Protein AF-A0A8H7Y924-F1 (afdb_monomer)

Mean predicted aligned error: 19.92 Å

Radius of gyration: 40.54 Å; Cα contacts (8 Å, |Δi|>4): 72; chains: 1; bounding box: 50×39×111 Å

Sequence (96 aa):
MSSRPVSRPWTAQSRSYSTTEQSRPWTGVTGQSRPTTARPQTSASVRYDGSYVLAVLEGRGVSREVGIAALDKDTGKVMLVQVRYPPHVEYMRLLQ

Structure (mmCIF, N/CA/C/O backbone):
data_AF-A0A8H7Y924-F1
#
_entry.id   AF-A0A8H7Y924-F1
#
loop_
_atom_site.group_PDB
_atom_site.id
_atom_site.type_symbol
_atom_site.label_atom_id
_atom_site.label_alt_id
_atom_site.label_comp_id
_atom_site.label_asym_id
_atom_site.label_entity_id
_atom_site.label_seq_id
_atom_site.pdbx_PDB_ins_code
_atom_site.Cartn_x
_atom_site.Cartn_y
_atom_site.Cartn_z
_atom_site.occupancy
_atom_site.B_iso_or_equiv
_atom_site.auth_seq_id
_atom_site.auth_comp_id
_atom_site.auth_asym_id
_atom_site.auth_atom_id
_atom_site.pdbx_PDB_model_num
ATOM 1 N N . MET A 1 1 ? -15.820 14.139 93.914 1.00 38.72 1 MET A N 1
ATOM 2 C CA . MET A 1 1 ? -15.832 15.518 94.453 1.00 38.72 1 MET A CA 1
ATOM 3 C C . MET A 1 1 ? -14.414 16.075 94.369 1.00 38.72 1 MET A C 1
ATOM 5 O O . MET A 1 1 ? -13.501 15.290 94.557 1.00 38.72 1 MET A O 1
ATOM 9 N N . SER A 1 2 ? -14.293 17.359 93.993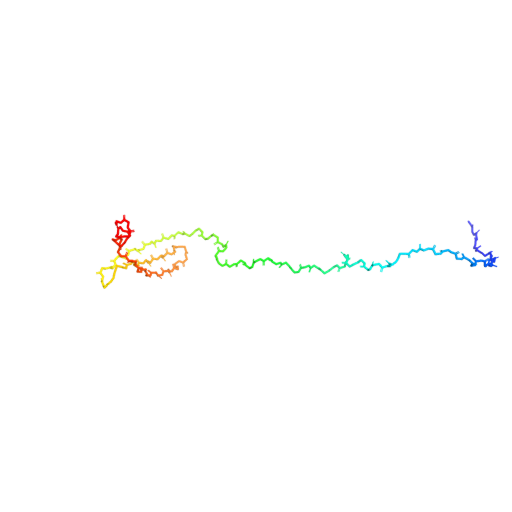 1.00 57.34 2 SER A N 1
ATOM 10 C CA . SER A 1 2 ? -13.157 18.316 94.075 1.00 57.34 2 SER A CA 1
ATOM 11 C C . SER A 1 2 ? -11.849 17.822 94.738 1.00 57.34 2 SER A C 1
ATOM 13 O O . SER A 1 2 ? -11.915 17.178 95.771 1.00 57.34 2 SER A O 1
ATOM 15 N N . SER A 1 3 ? -10.637 18.157 94.279 1.00 36.41 3 SER A N 1
ATOM 16 C CA . SER A 1 3 ? -10.176 19.546 94.154 1.00 36.41 3 SER A CA 1
ATOM 17 C C . SER A 1 3 ? -8.836 19.728 93.417 1.00 36.41 3 SER A C 1
ATOM 19 O O . SER A 1 3 ? -8.034 18.817 93.249 1.00 36.41 3 SER A O 1
ATOM 21 N N . ARG A 1 4 ? -8.676 20.984 92.995 1.00 46.44 4 ARG A N 1
ATOM 22 C CA . ARG A 1 4 ? -7.660 21.692 92.200 1.00 46.44 4 ARG A CA 1
ATOM 23 C C . ARG A 1 4 ? -6.264 21.866 92.876 1.00 46.44 4 ARG A C 1
ATOM 25 O O . ARG A 1 4 ? -6.108 21.453 94.018 1.00 46.44 4 ARG A O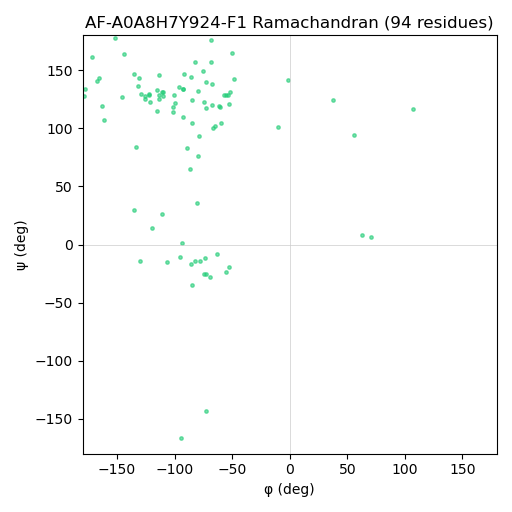 1
ATOM 32 N N . PRO A 1 5 ? -5.264 22.443 92.160 1.00 59.47 5 PRO A N 1
ATOM 33 C CA . PRO A 1 5 ? -3.818 22.210 92.319 1.00 59.47 5 PRO A CA 1
ATOM 34 C C . PRO A 1 5 ? -3.089 23.227 93.234 1.00 59.47 5 PRO A C 1
ATOM 36 O O . PRO A 1 5 ? -3.741 24.049 93.869 1.00 59.47 5 PRO A O 1
ATOM 39 N N . VAL A 1 6 ? -1.738 23.210 93.167 1.00 56.50 6 VAL A N 1
ATOM 40 C CA . VAL A 1 6 ? -0.702 24.176 93.647 1.00 56.50 6 VAL A CA 1
ATOM 41 C C . VAL A 1 6 ? 0.066 23.664 94.888 1.00 56.50 6 VAL A C 1
ATOM 43 O O . VAL A 1 6 ? -0.521 23.417 95.931 1.00 56.50 6 VAL A O 1
ATOM 46 N N . SER A 1 7 ? 1.389 23.419 94.833 1.00 40.81 7 SER A N 1
ATOM 47 C CA . SER A 1 7 ? 2.431 24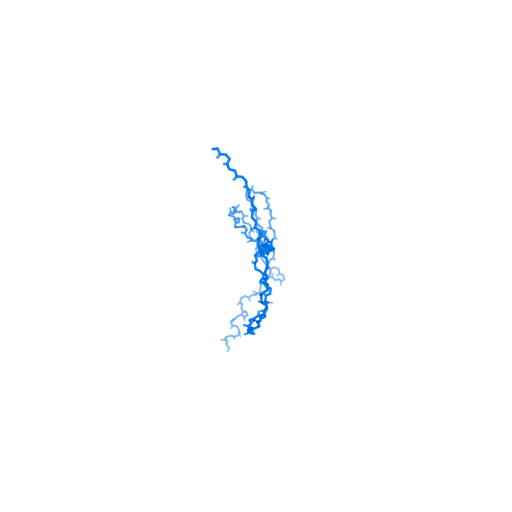.448 95.055 1.00 40.81 7 SER A CA 1
ATOM 48 C C . SER A 1 7 ? 3.852 24.032 94.607 1.00 40.81 7 SER A C 1
ATOM 50 O O . SER A 1 7 ? 4.269 22.893 94.771 1.00 40.81 7 SER A O 1
ATOM 52 N N . ARG A 1 8 ? 4.565 25.033 94.069 1.00 47.97 8 ARG A N 1
ATOM 53 C CA . ARG A 1 8 ? 6.007 25.214 93.739 1.00 47.97 8 ARG A CA 1
ATOM 54 C C . ARG A 1 8 ? 6.953 24.851 94.925 1.00 47.97 8 ARG A C 1
ATOM 56 O O . ARG A 1 8 ? 6.431 24.862 96.035 1.00 47.97 8 ARG A O 1
ATOM 63 N N . PRO A 1 9 ? 8.297 24.648 94.792 1.00 49.09 9 PRO A N 1
ATOM 64 C CA . PRO A 1 9 ? 9.213 25.567 94.101 1.00 49.09 9 PRO A CA 1
ATOM 65 C C . PRO A 1 9 ? 10.489 24.996 93.439 1.00 49.09 9 PRO A C 1
ATOM 67 O O . PRO A 1 9 ? 10.790 23.812 93.417 1.00 49.09 9 PRO A O 1
ATOM 70 N N . TRP A 1 10 ? 11.170 25.957 92.828 1.00 49.59 10 TRP A N 1
ATOM 71 C CA . TRP A 1 10 ? 12.298 25.979 91.908 1.00 49.59 10 TRP A CA 1
ATOM 72 C C . TRP A 1 10 ? 13.641 25.941 92.654 1.00 49.59 10 TRP A C 1
ATOM 74 O O . TRP A 1 10 ? 13.733 26.610 93.677 1.00 49.59 10 TRP A O 1
ATOM 84 N N . THR A 1 11 ? 14.664 25.266 92.110 1.00 46.19 11 THR A N 1
ATOM 85 C CA . THR A 1 11 ? 15.984 25.860 91.784 1.00 46.19 11 THR A CA 1
ATOM 86 C C . THR A 1 11 ? 16.937 24.855 91.119 1.00 46.19 11 THR A C 1
ATOM 88 O O . THR A 1 11 ? 17.089 23.721 91.549 1.00 46.19 11 THR A O 1
ATOM 91 N N . ALA A 1 12 ? 17.559 25.342 90.041 1.00 42.03 12 ALA A N 1
ATOM 92 C CA . ALA A 1 12 ? 18.937 25.139 89.585 1.00 42.03 12 ALA A CA 1
ATOM 93 C C . ALA A 1 12 ? 19.631 23.770 89.750 1.00 42.03 12 ALA A C 1
ATOM 95 O O . ALA A 1 12 ? 19.966 23.368 90.853 1.00 42.03 12 ALA A O 1
ATOM 96 N N . GLN A 1 13 ? 20.122 23.220 88.633 1.00 40.94 13 GLN A N 1
ATOM 97 C CA . GLN A 1 13 ? 21.577 23.158 88.435 1.00 40.94 13 GLN A CA 1
ATOM 98 C C . GLN A 1 13 ? 21.931 22.888 86.970 1.00 40.94 13 GLN A C 1
ATOM 100 O O . GLN A 1 13 ? 21.586 21.861 86.395 1.00 40.94 13 GLN A O 1
ATOM 105 N N . SER A 1 14 ? 22.651 23.825 86.370 1.00 53.25 14 SER A N 1
ATOM 106 C CA . SER A 1 14 ? 23.407 23.636 85.138 1.00 53.25 14 SER A CA 1
ATOM 107 C C . SER A 1 14 ? 24.728 22.932 85.463 1.00 53.25 14 SER A C 1
ATOM 109 O O . SER A 1 14 ? 25.436 23.374 86.367 1.00 53.25 14 SER A O 1
ATOM 111 N N . ARG A 1 15 ? 25.090 21.878 84.716 1.00 39.34 15 ARG A N 1
ATOM 112 C CA . ARG A 1 15 ? 26.487 21.568 84.353 1.00 39.34 15 ARG A CA 1
ATOM 113 C C . ARG A 1 15 ? 26.586 20.507 83.254 1.00 39.34 15 ARG A C 1
ATOM 115 O O . ARG A 1 15 ? 25.818 19.558 83.187 1.00 39.34 15 ARG A O 1
ATOM 122 N N . SER A 1 16 ? 27.545 20.785 82.388 1.0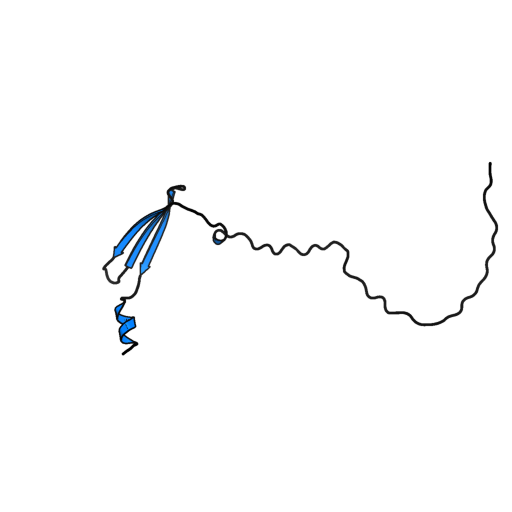0 45.91 16 SER A N 1
ATOM 123 C CA . SER A 1 16 ? 27.803 20.296 81.041 1.00 45.91 16 SER A CA 1
ATOM 124 C C . SER A 1 16 ? 28.381 18.885 80.974 1.00 45.91 16 SER A C 1
ATOM 126 O O . SER A 1 16 ? 29.219 18.564 81.804 1.00 45.91 16 SER A O 1
ATOM 128 N N . TYR A 1 17 ? 28.076 18.149 79.899 1.00 36.94 17 TYR A N 1
ATOM 129 C CA . TYR A 1 17 ? 29.050 17.338 79.154 1.00 36.94 17 TYR A CA 1
ATOM 130 C C . TYR A 1 17 ? 28.678 17.349 77.660 1.00 36.94 17 TYR A C 1
ATOM 132 O O . TYR A 1 17 ? 27.539 17.083 77.287 1.00 36.94 17 TYR A O 1
ATOM 140 N N . SER A 1 18 ? 29.653 17.713 76.821 1.00 47.16 18 SER A N 1
ATOM 141 C CA . SER A 1 18 ? 29.706 17.471 75.371 1.00 47.16 18 SER A CA 1
ATOM 142 C C . SER A 1 18 ? 29.387 15.998 75.087 1.00 47.16 18 SER A C 1
ATOM 144 O O . SER A 1 18 ? 29.807 15.130 75.844 1.00 47.16 18 SER A O 1
ATOM 146 N N . TH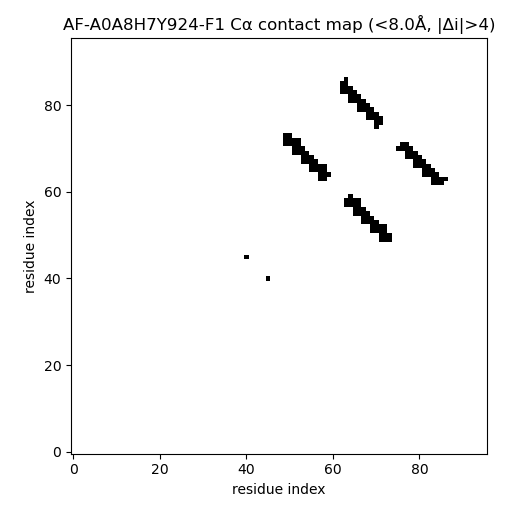R A 1 19 ? 28.673 15.593 74.041 1.00 49.25 19 THR A N 1
ATOM 147 C CA . THR A 1 19 ? 28.990 15.735 72.612 1.00 49.25 19 THR A CA 1
ATOM 148 C C . THR A 1 19 ? 27.797 15.108 71.883 1.00 49.25 19 THR A C 1
ATOM 150 O O . THR A 1 19 ? 27.447 13.981 72.224 1.00 49.25 19 THR A O 1
ATOM 153 N N . THR A 1 20 ? 27.144 15.767 70.924 1.00 41.81 20 THR A N 1
ATOM 154 C CA . THR A 1 20 ? 26.268 15.056 69.971 1.00 41.81 20 THR A CA 1
ATOM 155 C C . THR A 1 20 ? 26.011 15.905 68.730 1.00 41.81 20 THR A C 1
ATOM 157 O O . THR A 1 20 ? 25.334 16.925 68.766 1.00 41.81 20 THR A O 1
ATOM 160 N N . GLU A 1 21 ? 26.661 15.474 67.652 1.00 49.06 21 GLU A N 1
ATOM 161 C CA . GLU A 1 21 ? 26.045 15.214 66.351 1.00 49.06 21 GLU A CA 1
ATOM 162 C C . GLU A 1 21 ? 25.263 16.356 65.687 1.00 49.06 21 GLU A C 1
ATOM 164 O O . GLU A 1 21 ? 24.065 16.552 65.848 1.00 49.06 21 GLU A O 1
ATOM 169 N N . GLN A 1 22 ? 26.011 17.056 64.836 1.00 51.16 22 GLN A N 1
ATOM 170 C CA . GLN A 1 22 ? 25.608 17.647 63.563 1.00 51.16 22 GLN A CA 1
ATOM 171 C C . GLN A 1 22 ? 24.217 17.214 63.053 1.00 51.16 22 GLN A C 1
ATOM 173 O O . GLN A 1 22 ? 24.062 16.172 62.414 1.00 51.16 22 GLN A O 1
ATOM 178 N N . SER A 1 23 ? 23.219 18.077 63.249 1.00 55.28 23 SER A N 1
ATOM 179 C CA . SER A 1 23 ? 21.889 17.946 62.654 1.00 55.28 23 SER A CA 1
ATOM 180 C C . SER A 1 23 ? 21.984 17.952 61.124 1.00 55.28 23 SER A C 1
ATOM 182 O O . SER A 1 23 ? 22.177 19.002 60.509 1.00 55.28 23 SER A O 1
ATOM 184 N N . ARG A 1 24 ? 21.847 16.787 60.482 1.00 57.69 24 ARG A N 1
ATOM 185 C CA . ARG A 1 24 ? 21.639 16.703 59.029 1.00 57.69 24 ARG A CA 1
ATOM 186 C C . ARG A 1 24 ? 20.144 16.854 58.722 1.00 57.69 24 ARG A C 1
ATOM 188 O O . ARG A 1 24 ? 19.354 16.074 59.252 1.00 57.69 24 ARG A O 1
ATOM 195 N N . PRO A 1 25 ? 19.730 17.807 57.867 1.00 51.62 25 PRO A N 1
ATOM 196 C CA . PRO A 1 25 ? 18.335 17.938 57.467 1.00 51.62 25 PRO A CA 1
ATOM 197 C C . PRO A 1 25 ? 17.912 16.730 56.623 1.00 51.62 25 PRO A C 1
ATOM 199 O O . PRO A 1 25 ? 18.476 16.472 55.560 1.00 51.62 25 PRO A O 1
ATOM 202 N N . TRP A 1 26 ? 16.914 15.989 57.099 1.00 55.19 26 TRP A N 1
ATOM 203 C CA . TRP A 1 26 ? 16.294 14.873 56.388 1.00 55.19 26 TRP A CA 1
ATOM 204 C C . TRP A 1 26 ? 15.307 15.403 55.336 1.00 55.19 26 TRP A C 1
ATOM 206 O O . TRP A 1 26 ? 14.141 15.668 55.625 1.00 55.19 26 TRP A O 1
ATOM 216 N N . THR A 1 27 ? 15.762 15.574 54.095 1.00 57.59 27 THR A N 1
ATOM 217 C CA . THR A 1 27 ? 14.930 15.962 52.942 1.00 57.59 27 THR A CA 1
ATOM 218 C C . THR A 1 27 ? 14.309 14.731 52.274 1.00 57.59 27 THR A C 1
ATOM 220 O O . THR A 1 27 ? 14.638 14.387 51.144 1.00 57.59 27 THR A O 1
ATOM 223 N N . GLY A 1 28 ? 13.431 14.016 52.986 1.00 55.72 28 GLY A N 1
ATOM 224 C CA . GLY A 1 28 ? 12.858 12.760 52.476 1.00 55.72 28 GLY A CA 1
ATOM 225 C C . GLY A 1 28 ? 11.337 12.608 52.532 1.00 55.72 28 GLY A C 1
ATOM 226 O O . GLY A 1 28 ? 10.823 11.686 51.912 1.00 55.72 28 GLY A O 1
ATOM 227 N N . VAL A 1 29 ? 10.598 13.446 53.274 1.00 57.88 29 VAL A N 1
ATOM 228 C CA . VAL A 1 29 ? 9.210 13.100 53.684 1.00 57.88 29 VAL A CA 1
ATOM 229 C C . VAL A 1 29 ? 8.211 14.253 53.506 1.00 57.88 29 VAL A C 1
ATOM 231 O O . VAL A 1 29 ? 7.211 14.337 54.207 1.00 57.88 29 VAL A O 1
ATOM 234 N N . THR A 1 30 ? 8.426 15.150 52.542 1.00 55.09 30 THR A N 1
ATOM 235 C CA . THR A 1 30 ? 7.416 16.158 52.165 1.00 55.09 30 THR A CA 1
ATOM 236 C C . THR A 1 30 ? 7.242 16.239 50.647 1.00 55.09 30 THR A C 1
ATOM 238 O O . THR A 1 30 ? 7.840 17.058 49.963 1.00 55.09 30 THR A O 1
ATOM 241 N N . GLY A 1 31 ? 6.404 15.345 50.115 1.00 61.09 31 GLY A N 1
ATOM 242 C CA . GLY A 1 31 ? 5.387 15.674 49.106 1.00 61.09 31 GLY A CA 1
ATOM 243 C C . GLY A 1 31 ? 5.783 16.216 47.729 1.00 61.09 31 GLY A C 1
ATOM 244 O O . GLY A 1 31 ? 4.878 16.578 46.987 1.00 61.09 31 GLY A O 1
ATOM 245 N N . GLN A 1 32 ? 7.057 16.263 47.338 1.00 57.47 32 GLN A N 1
ATOM 246 C CA . GLN A 1 32 ? 7.419 16.580 45.954 1.00 57.47 32 GLN A CA 1
ATOM 247 C C . GLN A 1 32 ? 7.478 15.286 45.137 1.00 57.47 32 GLN A C 1
ATOM 249 O O . GLN A 1 32 ? 8.538 14.685 44.945 1.00 57.47 32 GLN A O 1
ATOM 254 N N . SER A 1 33 ? 6.312 14.832 44.677 1.00 64.88 33 SER A N 1
ATOM 255 C CA . SER A 1 33 ? 6.206 13.756 43.693 1.00 64.88 33 SER A CA 1
ATOM 256 C C . SER A 1 33 ? 7.072 14.113 42.488 1.00 64.88 33 SER A C 1
ATOM 258 O O . SER A 1 33 ? 6.867 15.148 41.853 1.00 64.88 33 SER A O 1
ATOM 260 N N . ARG A 1 34 ? 8.058 13.269 42.165 1.00 66.31 34 ARG A N 1
ATOM 261 C CA . ARG A 1 34 ? 8.760 13.387 40.883 1.00 66.31 34 ARG A CA 1
ATOM 262 C C . ARG A 1 34 ? 7.702 13.333 39.773 1.00 66.31 34 ARG A C 1
ATOM 264 O O . ARG A 1 34 ? 6.888 12.406 39.798 1.00 66.31 34 ARG A O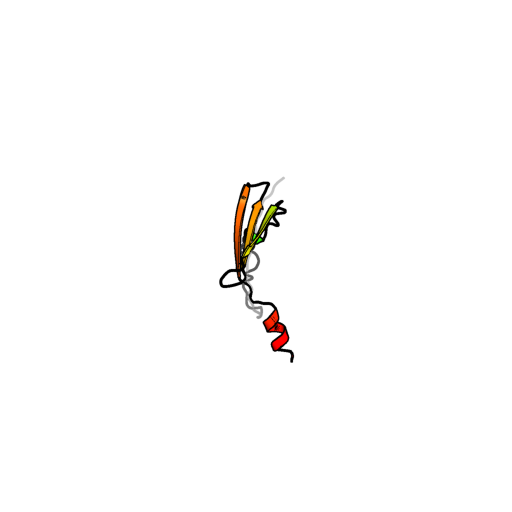 1
ATOM 271 N N . PRO A 1 35 ? 7.688 14.286 38.826 1.00 67.75 35 PRO A N 1
ATOM 272 C CA . PRO A 1 35 ? 6.791 14.223 37.682 1.00 67.75 35 PRO A CA 1
ATOM 273 C C . PRO A 1 35 ? 6.946 12.865 37.000 1.00 67.75 35 PRO A C 1
ATOM 275 O O . PRO A 1 35 ? 8.069 12.411 36.766 1.00 67.75 35 PRO A O 1
ATOM 278 N N . THR A 1 36 ? 5.835 12.188 36.719 1.00 70.25 36 THR A N 1
ATOM 279 C CA . THR A 1 36 ? 5.874 10.886 36.055 1.00 70.25 36 THR A CA 1
ATOM 280 C C . THR A 1 36 ? 6.528 11.068 34.687 1.00 70.25 36 THR A C 1
ATOM 282 O O . THR A 1 36 ? 5.991 11.779 33.841 1.00 70.25 36 THR A O 1
ATOM 285 N N . THR A 1 37 ? 7.664 10.425 34.426 1.00 71.50 37 THR A N 1
ATOM 286 C CA . THR A 1 37 ? 8.317 10.447 33.105 1.00 71.50 37 THR A CA 1
ATOM 287 C C . THR A 1 37 ? 7.657 9.457 32.143 1.00 71.50 37 THR A C 1
ATOM 289 O O . THR A 1 37 ? 8.339 8.791 31.363 1.00 71.50 37 THR A O 1
ATOM 292 N N . ALA A 1 38 ? 6.336 9.283 32.233 1.00 70.12 38 ALA A N 1
ATOM 293 C CA . ALA A 1 38 ? 5.628 8.372 31.354 1.00 70.12 38 ALA A CA 1
ATOM 294 C C . ALA A 1 38 ? 5.817 8.858 29.913 1.00 70.12 38 ALA A C 1
ATOM 296 O O . ALA A 1 38 ? 5.480 9.992 29.570 1.00 70.12 38 ALA A O 1
ATOM 297 N N . ARG A 1 39 ? 6.423 8.004 29.084 1.00 74.00 39 ARG A N 1
ATOM 298 C CA . ARG A 1 39 ? 6.652 8.288 27.669 1.00 74.00 39 ARG A CA 1
ATOM 299 C C . ARG A 1 39 ? 5.297 8.578 27.004 1.00 74.00 39 ARG A C 1
ATOM 301 O O . ARG A 1 39 ? 4.402 7.739 27.134 1.00 74.00 39 ARG A O 1
ATOM 308 N N . PRO A 1 40 ? 5.140 9.696 26.270 1.00 75.38 40 PRO A N 1
ATOM 309 C CA . PRO A 1 40 ? 3.946 9.934 25.472 1.00 75.38 40 PRO A CA 1
ATOM 310 C C . PRO A 1 40 ? 3.705 8.748 24.538 1.00 75.38 40 PRO A C 1
ATOM 312 O O . PRO A 1 40 ? 4.621 8.308 23.838 1.00 75.38 40 PRO A O 1
ATOM 315 N N . GLN A 1 41 ? 2.487 8.214 24.549 1.00 66.62 41 GLN A N 1
ATOM 316 C CA . GLN A 1 41 ? 2.063 7.208 23.582 1.00 66.62 41 GLN A CA 1
ATOM 317 C C . GLN A 1 41 ? 2.016 7.896 22.211 1.00 66.62 41 GLN A C 1
ATOM 319 O O . GLN A 1 41 ? 1.111 8.677 21.931 1.00 66.62 41 GLN A O 1
ATOM 324 N N . THR A 1 42 ? 3.043 7.692 21.388 1.00 65.44 42 THR A N 1
ATOM 325 C CA . THR A 1 42 ? 3.036 8.121 19.986 1.00 65.44 42 THR A CA 1
ATOM 326 C C . THR A 1 42 ? 2.297 7.070 19.164 1.00 65.44 42 THR A C 1
ATOM 328 O O . THR A 1 42 ? 2.227 5.920 19.571 1.00 65.44 42 THR A O 1
ATOM 331 N N . SER A 1 43 ? 1.760 7.405 17.993 1.00 58.34 43 SER A N 1
ATOM 332 C CA . SER A 1 43 ? 0.955 6.482 17.167 1.00 58.34 43 SER A CA 1
ATOM 333 C C . SER A 1 43 ? 1.631 5.129 16.868 1.00 58.34 43 SER A C 1
ATOM 335 O O . SER A 1 43 ? 0.955 4.158 16.558 1.00 58.34 43 SER A O 1
ATOM 337 N N . ALA A 1 44 ? 2.958 5.046 17.012 1.00 59.25 44 ALA A N 1
ATOM 338 C CA . ALA A 1 44 ? 3.744 3.818 16.916 1.00 59.25 44 ALA A CA 1
ATOM 339 C C . ALA A 1 44 ? 3.618 2.860 18.127 1.00 59.25 44 ALA A C 1
ATOM 341 O O . ALA A 1 44 ? 4.105 1.734 18.051 1.00 59.25 44 ALA A O 1
ATOM 342 N N . SER A 1 45 ? 3.026 3.277 19.254 1.00 57.03 45 SER A N 1
ATOM 343 C CA . SER A 1 45 ? 2.842 2.444 20.456 1.00 57.03 45 SER A CA 1
ATOM 344 C C . SER A 1 45 ? 1.479 1.758 20.532 1.00 57.03 45 SER A C 1
ATOM 346 O O . SER A 1 45 ? 1.307 0.852 21.346 1.00 57.03 45 SER A O 1
ATOM 348 N N . VAL A 1 46 ? 0.533 2.129 19.666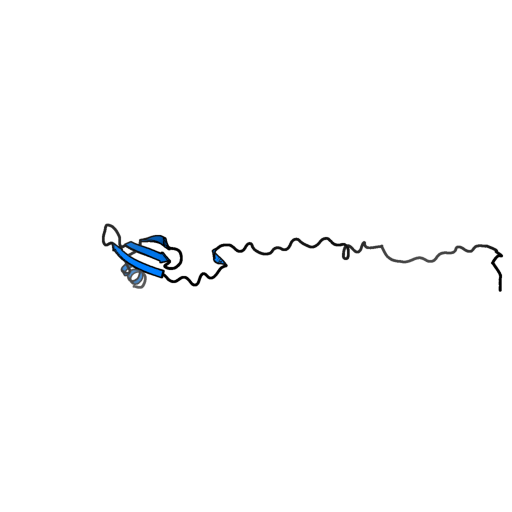 1.00 60.88 46 VAL A N 1
ATOM 349 C CA . VAL A 1 46 ? -0.736 1.416 19.513 1.00 60.88 46 VAL A CA 1
ATOM 350 C C . VAL A 1 46 ? -0.545 0.403 18.394 1.00 60.88 46 VAL A C 1
ATOM 352 O O . VAL A 1 46 ? -0.404 0.774 17.231 1.00 60.88 46 VAL A O 1
ATOM 355 N N . ARG A 1 47 ? -0.502 -0.889 18.738 1.00 66.38 47 ARG A N 1
ATOM 356 C CA . ARG A 1 47 ? -0.586 -1.941 17.721 1.00 66.38 47 ARG A CA 1
ATOM 357 C C . ARG A 1 47 ? -1.965 -1.842 17.085 1.00 66.38 47 ARG A C 1
ATOM 359 O O . ARG A 1 47 ? -2.955 -2.228 17.697 1.00 66.38 47 ARG A O 1
ATOM 366 N N . TYR A 1 48 ? -2.016 -1.263 15.896 1.00 74.31 48 TYR A N 1
ATOM 367 C CA . TYR A 1 48 ? -3.221 -1.244 15.093 1.00 74.31 48 TYR A CA 1
ATOM 368 C C . TYR A 1 48 ? -3.282 -2.551 14.303 1.00 74.31 48 TYR A C 1
ATOM 370 O O . TYR A 1 48 ? -2.513 -2.748 13.362 1.00 74.31 48 TYR A O 1
ATOM 378 N N . ASP A 1 49 ? -4.153 -3.459 14.741 1.00 78.50 49 ASP A N 1
ATOM 379 C CA . ASP A 1 49 ? -4.475 -4.687 14.014 1.00 78.50 49 ASP A CA 1
ATOM 380 C C . ASP A 1 49 ? -5.464 -4.339 12.893 1.00 78.50 49 ASP A C 1
ATOM 382 O O . ASP A 1 49 ? -6.676 -4.462 13.039 1.00 78.50 49 ASP A O 1
ATOM 386 N N . GLY A 1 50 ? -4.936 -3.731 11.829 1.00 82.19 50 GLY A N 1
ATOM 387 C CA . GLY A 1 50 ? -5.724 -3.234 10.702 1.00 82.19 50 GLY A CA 1
ATOM 388 C C . GLY A 1 50 ? -5.859 -4.267 9.589 1.00 82.19 50 GLY A C 1
ATOM 389 O O . GLY A 1 50 ? -4.929 -5.029 9.314 1.00 82.19 50 GLY A O 1
ATOM 390 N N . SER A 1 51 ? -7.000 -4.261 8.899 1.00 93.94 51 SER A N 1
ATOM 391 C CA . SER A 1 51 ? -7.241 -5.137 7.754 1.00 93.94 51 SER A CA 1
ATOM 392 C C . SER A 1 51 ? -7.067 -4.377 6.437 1.00 93.94 51 SER A C 1
ATOM 394 O O . SER A 1 51 ? -7.856 -3.492 6.115 1.00 93.94 51 SER A O 1
ATOM 396 N N . TYR A 1 52 ? -6.057 -4.746 5.644 1.00 95.44 52 TYR A N 1
ATOM 397 C CA . TYR A 1 52 ? -5.655 -3.977 4.462 1.00 95.44 52 TYR A CA 1
ATOM 398 C C . TYR A 1 52 ? -5.902 -4.706 3.140 1.00 95.44 52 TYR A C 1
ATOM 400 O O . TYR A 1 52 ? -5.721 -5.920 3.040 1.00 95.44 52 TYR A O 1
ATOM 408 N N . VAL A 1 53 ? -6.240 -3.939 2.102 1.00 97.44 53 VAL A N 1
ATOM 409 C CA . VAL A 1 53 ? -6.093 -4.347 0.698 1.00 97.44 53 VAL A CA 1
ATOM 410 C C . VAL A 1 53 ? -4.834 -3.692 0.144 1.00 97.44 53 VAL A C 1
ATOM 412 O O . VAL A 1 53 ? -4.656 -2.479 0.269 1.00 97.44 53 VAL A O 1
ATOM 415 N N . LEU A 1 54 ? -3.961 -4.496 -0.464 1.00 96.88 54 LEU A N 1
ATOM 416 C CA . LEU A 1 54 ? -2.703 -4.037 -1.045 1.00 96.88 54 LEU A CA 1
ATOM 417 C C . LEU A 1 54 ? -2.747 -4.140 -2.569 1.00 96.88 54 LEU A C 1
ATOM 419 O O . LEU A 1 54 ? -3.068 -5.196 -3.113 1.00 96.88 54 LEU A O 1
ATOM 423 N N . ALA A 1 55 ? -2.354 -3.065 -3.246 1.00 97.50 55 ALA A N 1
ATOM 424 C CA . ALA A 1 55 ? -1.998 -3.091 -4.658 1.00 97.50 55 ALA A CA 1
ATOM 425 C C . ALA A 1 55 ? -0.490 -2.869 -4.793 1.00 97.50 55 ALA A C 1
ATOM 427 O O . ALA A 1 55 ? 0.047 -1.910 -4.236 1.00 97.50 55 ALA A O 1
ATOM 428 N N . VAL A 1 56 ? 0.184 -3.758 -5.524 1.00 96.12 56 VAL A N 1
ATOM 429 C CA . VAL A 1 56 ? 1.635 -3.719 -5.744 1.00 96.12 56 VAL A CA 1
ATOM 430 C C . VAL A 1 56 ? 1.905 -3.659 -7.240 1.00 96.12 56 VAL A C 1
ATOM 432 O O . VAL A 1 56 ? 1.377 -4.464 -8.005 1.00 96.12 56 VAL A O 1
ATOM 435 N N . LEU A 1 57 ? 2.721 -2.694 -7.652 1.00 93.56 57 LEU A N 1
ATOM 436 C CA . LEU A 1 57 ? 3.049 -2.414 -9.047 1.00 93.56 57 LEU A CA 1
ATOM 437 C C . LEU A 1 57 ? 4.568 -2.343 -9.195 1.00 93.56 57 LEU A C 1
ATOM 439 O O . LEU A 1 57 ? 5.219 -1.611 -8.457 1.00 93.56 57 LEU A O 1
ATOM 443 N N . GLU A 1 58 ? 5.135 -3.067 -10.158 1.00 92.12 58 GLU A N 1
ATOM 444 C CA . GLU A 1 58 ? 6.559 -2.987 -10.500 1.00 92.12 58 GLU A CA 1
ATOM 445 C C . GLU A 1 58 ? 6.752 -2.097 -11.737 1.00 92.12 58 GLU A C 1
ATOM 447 O O . GLU A 1 58 ? 6.214 -2.372 -12.811 1.00 92.12 58 GLU A O 1
ATOM 452 N N . GLY A 1 59 ? 7.540 -1.034 -11.594 1.00 88.56 59 GLY A N 1
ATOM 453 C CA . GLY A 1 59 ? 7.992 -0.175 -12.682 1.00 88.56 59 GLY A CA 1
ATOM 454 C C . GLY A 1 59 ? 9.347 -0.627 -13.229 1.00 88.56 59 GLY A C 1
ATOM 455 O O . GLY A 1 59 ? 10.288 -0.873 -12.474 1.00 88.56 59 GLY A O 1
ATOM 456 N N . ARG A 1 60 ? 9.465 -0.689 -14.562 1.00 83.00 60 ARG A N 1
ATOM 457 C CA . ARG A 1 60 ? 10.688 -1.089 -15.291 1.00 83.00 60 ARG A CA 1
ATOM 458 C C . ARG A 1 60 ? 11.360 0.066 -16.052 1.00 83.00 60 ARG A C 1
ATOM 460 O O . ARG A 1 60 ? 11.986 -0.169 -17.079 1.00 83.00 60 ARG A O 1
ATOM 467 N N . GLY A 1 61 ? 11.168 1.306 -15.595 1.00 78.44 61 GLY A N 1
ATOM 468 C CA . GLY A 1 61 ? 11.702 2.515 -16.236 1.00 78.44 61 GLY A CA 1
ATOM 469 C C . GLY A 1 61 ? 13.219 2.685 -16.062 1.00 78.44 61 GLY A C 1
ATOM 470 O O . GLY A 1 61 ? 13.971 1.717 -16.038 1.00 78.44 61 GLY A O 1
ATOM 471 N N . VAL A 1 62 ? 13.683 3.932 -15.901 1.00 75.31 62 VAL A N 1
ATOM 472 C CA . VAL A 1 62 ? 15.115 4.273 -15.704 1.00 75.31 62 VAL A CA 1
ATOM 473 C C . VAL A 1 62 ? 15.741 3.533 -14.507 1.00 75.31 62 VAL A C 1
ATOM 475 O O . VAL A 1 62 ? 16.949 3.317 -14.463 1.00 75.31 62 VAL A O 1
ATOM 478 N N . SER A 1 63 ? 14.925 3.104 -13.542 1.00 78.19 63 SER A N 1
ATOM 479 C CA . SER A 1 63 ? 15.319 2.197 -12.466 1.00 78.19 63 SER A CA 1
ATOM 480 C C . SER A 1 63 ? 14.175 1.247 -12.119 1.00 78.19 63 SER A C 1
ATOM 482 O O . SER A 1 63 ? 13.024 1.495 -12.486 1.00 78.19 63 SER A O 1
ATOM 484 N N . ARG A 1 64 ? 14.502 0.162 -11.404 1.00 86.62 64 ARG A N 1
ATOM 485 C CA . ARG A 1 64 ? 13.503 -0.745 -10.839 1.00 86.62 64 ARG A CA 1
ATOM 486 C C . ARG A 1 64 ? 12.856 -0.089 -9.633 1.00 86.62 64 ARG A C 1
ATOM 488 O O . ARG A 1 64 ? 13.531 0.295 -8.675 1.00 86.62 64 ARG A O 1
ATOM 495 N N . GLU A 1 65 ? 11.541 0.028 -9.698 1.00 91.06 65 GLU A N 1
ATOM 496 C CA . GLU A 1 65 ? 10.747 0.681 -8.668 1.00 91.06 65 GLU A CA 1
ATOM 497 C C . GLU A 1 65 ? 9.522 -0.170 -8.359 1.00 91.06 65 GLU A C 1
ATOM 499 O O . GLU A 1 65 ? 8.987 -0.853 -9.230 1.00 91.06 65 GLU A O 1
ATOM 504 N N . VAL A 1 66 ? 9.084 -0.148 -7.107 1.00 94.44 66 VAL A N 1
ATOM 505 C CA . VAL A 1 66 ? 7.835 -0.769 -6.677 1.00 94.44 66 VAL A CA 1
ATOM 506 C C . VAL A 1 66 ? 6.955 0.306 -6.056 1.00 94.44 66 VAL A C 1
ATOM 508 O O . VAL A 1 66 ? 7.358 0.988 -5.112 1.00 94.44 66 VAL A O 1
ATOM 511 N N . GLY A 1 67 ? 5.758 0.462 -6.615 1.00 95.69 67 GLY A N 1
ATOM 512 C CA . GLY A 1 67 ? 4.670 1.241 -6.040 1.00 95.69 67 GLY A CA 1
ATOM 513 C C . GLY A 1 67 ? 3.769 0.339 -5.201 1.00 95.69 67 GLY A C 1
ATOM 514 O O . GLY A 1 67 ? 3.399 -0.751 -5.638 1.00 95.69 67 GLY A O 1
ATOM 515 N N . ILE A 1 68 ? 3.413 0.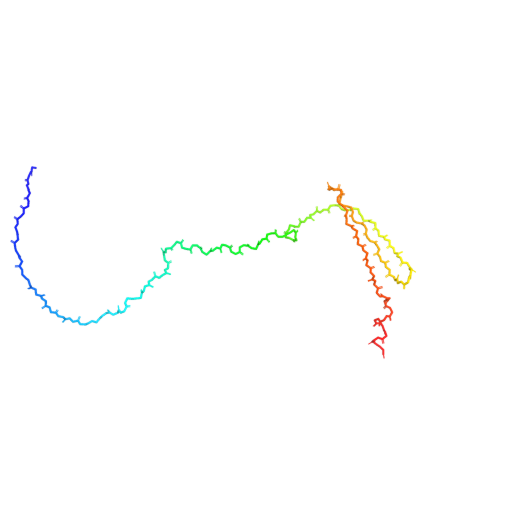793 -4.004 1.00 97.44 68 ILE A N 1
ATOM 516 C CA . ILE A 1 68 ? 2.499 0.116 -3.085 1.00 97.44 68 ILE A CA 1
ATOM 517 C C . ILE A 1 68 ? 1.394 1.099 -2.710 1.00 97.44 68 ILE A C 1
ATOM 519 O O . ILE A 1 68 ? 1.669 2.209 -2.253 1.00 97.44 68 ILE A O 1
ATOM 523 N N . ALA A 1 69 ? 0.145 0.671 -2.863 1.00 97.69 69 ALA A N 1
ATOM 524 C CA . ALA A 1 69 ? -1.006 1.332 -2.267 1.00 97.69 69 ALA A CA 1
ATOM 525 C C . ALA A 1 69 ? -1.621 0.403 -1.220 1.00 97.69 69 ALA A C 1
ATOM 527 O O . ALA A 1 69 ? -1.953 -0.743 -1.527 1.00 97.69 69 ALA A O 1
ATOM 528 N N . ALA A 1 70 ? -1.761 0.896 0.009 1.00 97.25 70 ALA A N 1
ATOM 529 C CA . ALA A 1 70 ? -2.386 0.176 1.108 1.00 97.25 70 ALA A CA 1
ATOM 530 C C . ALA A 1 70 ? -3.660 0.902 1.534 1.00 97.25 70 ALA A C 1
ATOM 532 O O . ALA A 1 70 ? -3.594 2.032 2.018 1.00 97.25 70 ALA A O 1
ATOM 533 N N . LEU A 1 71 ? -4.804 0.248 1.343 1.00 97.38 71 LEU A N 1
ATOM 534 C CA . LEU A 1 71 ? -6.110 0.717 1.793 1.00 97.38 71 LEU A CA 1
ATOM 535 C C . LEU A 1 71 ? -6.490 -0.027 3.069 1.00 97.38 71 LEU A C 1
ATOM 537 O O . LEU A 1 71 ? -6.650 -1.246 3.045 1.00 97.38 71 LEU A O 1
ATOM 541 N N . ASP A 1 72 ? -6.656 0.709 4.158 1.00 96.25 72 ASP A N 1
ATOM 542 C CA . ASP A 1 72 ? -7.293 0.217 5.375 1.00 96.25 72 ASP A CA 1
ATOM 543 C C . ASP A 1 72 ? -8.804 0.081 5.130 1.00 96.25 72 ASP A C 1
ATOM 545 O O . ASP A 1 72 ? -9.481 1.070 4.835 1.00 96.25 72 ASP A O 1
ATOM 549 N N . LYS A 1 73 ? -9.337 -1.140 5.221 1.00 95.44 73 LYS A N 1
ATOM 550 C CA . LYS A 1 73 ? -10.755 -1.418 4.946 1.00 95.44 73 LYS A CA 1
ATOM 551 C C . LYS A 1 73 ? -11.689 -0.832 5.996 1.00 95.44 73 LYS A C 1
ATOM 553 O O . LYS A 1 73 ? -12.840 -0.548 5.673 1.00 95.44 73 LYS A O 1
ATOM 558 N N . ASP A 1 74 ? -11.208 -0.680 7.224 1.00 94.62 74 ASP A N 1
ATOM 559 C CA . ASP A 1 74 ? -12.047 -0.275 8.346 1.00 94.62 74 ASP A CA 1
ATOM 560 C C . ASP A 1 74 ? -12.172 1.250 8.396 1.00 94.62 74 ASP A C 1
ATOM 562 O O . ASP A 1 74 ? -13.226 1.786 8.735 1.00 94.62 74 ASP A O 1
ATOM 566 N N . THR A 1 75 ? -11.106 1.964 8.020 1.00 93.81 75 THR A N 1
ATOM 567 C CA . THR A 1 75 ? -11.072 3.435 8.079 1.00 93.81 75 THR A CA 1
ATOM 568 C C . THR A 1 75 ? -11.156 4.122 6.720 1.00 93.81 75 THR A C 1
ATOM 570 O O . THR A 1 75 ? -11.369 5.334 6.664 1.00 93.81 75 THR A O 1
ATOM 573 N N . GLY A 1 76 ? -10.952 3.390 5.623 1.00 95.12 76 GLY A N 1
ATOM 574 C CA . GLY A 1 76 ? -10.855 3.950 4.274 1.00 95.12 76 GLY A CA 1
ATOM 575 C C . GLY A 1 76 ? -9.578 4.763 4.027 1.00 95.12 76 GLY A C 1
ATOM 576 O O . GLY A 1 76 ? -9.444 5.396 2.979 1.00 95.12 76 GLY A O 1
ATOM 577 N N . LYS A 1 77 ? -8.633 4.785 4.977 1.00 95.69 77 LYS A N 1
ATOM 578 C CA . LYS A 1 77 ? -7.372 5.517 4.829 1.00 95.69 77 LYS A CA 1
ATOM 579 C C . LYS A 1 77 ? -6.460 4.814 3.838 1.00 95.69 77 LYS A C 1
ATOM 581 O O . LYS A 1 77 ? -6.313 3.594 3.862 1.00 95.69 77 LYS A O 1
ATOM 586 N N . VAL A 1 78 ? -5.797 5.616 3.010 1.00 96.62 78 VAL A N 1
ATOM 587 C CA . VAL A 1 78 ? -4.854 5.130 2.005 1.00 96.62 78 VAL A CA 1
ATOM 588 C C . VAL A 1 78 ? -3.453 5.627 2.318 1.00 96.62 78 VAL A C 1
ATOM 590 O O . VAL A 1 78 ? -3.240 6.815 2.560 1.00 96.62 78 VAL A O 1
ATOM 593 N N . MET A 1 79 ? -2.494 4.708 2.266 1.00 96.12 79 MET A N 1
ATOM 594 C CA . MET A 1 79 ? -1.068 5.013 2.242 1.00 96.12 79 MET A CA 1
ATOM 595 C C . MET A 1 79 ? -0.510 4.670 0.865 1.00 96.12 79 MET A C 1
ATOM 597 O O . MET A 1 79 ? -0.739 3.573 0.355 1.00 96.12 79 MET A O 1
ATOM 601 N N . LEU A 1 80 ? 0.232 5.607 0.279 1.00 97.56 80 LEU A N 1
ATOM 602 C CA . LEU A 1 80 ? 0.929 5.425 -0.990 1.00 97.56 80 LEU A CA 1
ATOM 603 C C . LEU A 1 80 ? 2.432 5.456 -0.731 1.00 97.56 80 LEU A C 1
ATOM 605 O O . LEU A 1 80 ? 2.937 6.382 -0.096 1.00 97.56 80 LEU A O 1
ATOM 609 N N . VAL A 1 81 ? 3.137 4.441 -1.218 1.00 96.56 81 VAL A N 1
ATOM 610 C CA . VAL A 1 81 ? 4.584 4.295 -1.058 1.00 96.56 81 VAL A CA 1
ATOM 611 C C . VAL A 1 81 ? 5.196 3.962 -2.410 1.00 96.56 81 VAL A C 1
ATOM 613 O O . VAL A 1 81 ? 4.689 3.110 -3.133 1.00 96.56 81 VAL A O 1
ATOM 616 N N . GLN A 1 82 ? 6.313 4.602 -2.739 1.00 94.31 82 GLN A N 1
ATOM 617 C CA . GLN A 1 82 ? 7.128 4.253 -3.897 1.00 94.31 82 GLN A CA 1
ATOM 618 C C . GLN A 1 82 ? 8.560 4.023 -3.432 1.00 94.31 82 GLN A C 1
ATOM 620 O O . GLN A 1 82 ? 9.156 4.879 -2.778 1.00 94.31 82 GLN A O 1
ATOM 625 N N . VAL A 1 83 ? 9.098 2.848 -3.749 1.00 92.38 83 VAL A N 1
ATOM 626 C CA . VAL A 1 83 ? 10.443 2.431 -3.350 1.00 92.38 83 VAL A CA 1
ATOM 627 C C . VAL A 1 83 ? 11.254 2.108 -4.591 1.00 92.38 83 VAL A C 1
ATOM 629 O O . VAL A 1 83 ? 10.833 1.319 -5.434 1.00 92.38 83 VAL A O 1
ATOM 632 N N . ARG A 1 84 ? 12.453 2.680 -4.672 1.00 90.06 84 ARG A N 1
ATOM 633 C CA . ARG A 1 84 ? 13.479 2.289 -5.638 1.00 90.06 84 ARG A CA 1
ATOM 634 C C . ARG A 1 84 ? 14.440 1.309 -4.974 1.00 90.06 84 ARG A C 1
ATOM 636 O O . ARG A 1 84 ? 14.892 1.573 -3.862 1.00 90.06 84 ARG A O 1
ATOM 643 N N . TYR A 1 85 ? 14.793 0.226 -5.663 1.00 83.44 85 TYR A N 1
ATOM 644 C CA . TYR A 1 85 ? 15.816 -0.711 -5.193 1.00 83.44 85 TYR A CA 1
ATOM 645 C C . TYR A 1 85 ? 16.841 -1.024 -6.292 1.00 83.44 85 TYR A C 1
ATOM 647 O O . TYR A 1 85 ? 16.488 -1.104 -7.473 1.00 83.44 85 TYR A O 1
ATOM 655 N N . PRO A 1 86 ? 18.127 -1.178 -5.925 1.00 78.62 86 PRO A N 1
ATOM 656 C CA . PRO A 1 86 ? 19.175 -1.520 -6.875 1.00 78.62 86 PRO A CA 1
ATOM 657 C C . PRO A 1 86 ? 19.009 -2.958 -7.397 1.00 78.62 86 PRO A C 1
ATOM 659 O O . PRO A 1 86 ? 18.386 -3.803 -6.745 1.00 78.62 86 PRO A O 1
ATOM 662 N N . PRO A 1 87 ? 19.560 -3.270 -8.580 1.00 75.12 87 PRO A N 1
ATOM 663 C CA . PRO A 1 87 ? 19.505 -4.616 -9.125 1.00 75.12 87 PRO A CA 1
ATOM 664 C C . PRO A 1 87 ? 20.353 -5.585 -8.281 1.00 75.12 87 PRO A C 1
ATOM 666 O O . PRO A 1 87 ? 21.484 -5.294 -7.906 1.00 75.12 87 PRO A O 1
ATOM 669 N N . HIS A 1 88 ? 19.820 -6.784 -8.037 1.00 71.88 88 HIS A N 1
ATOM 670 C CA . HIS A 1 88 ? 20.394 -7.798 -7.136 1.00 71.88 88 HIS A CA 1
ATOM 671 C C . HIS A 1 88 ? 21.780 -8.343 -7.562 1.00 71.88 88 HIS A C 1
ATOM 673 O O . HIS A 1 88 ? 22.415 -9.089 -6.819 1.00 71.88 88 HIS A O 1
ATOM 679 N N . VAL A 1 89 ? 22.258 -7.989 -8.760 1.00 66.06 89 VAL A N 1
ATOM 680 C CA . VAL A 1 89 ? 23.518 -8.475 -9.351 1.00 66.06 89 VAL A CA 1
ATOM 681 C C . VAL A 1 89 ? 24.776 -7.807 -8.787 1.00 66.06 89 VAL A C 1
ATOM 683 O O . VAL A 1 89 ? 25.865 -8.342 -8.975 1.00 66.06 89 VAL A O 1
ATOM 686 N N . GLU A 1 90 ? 24.666 -6.691 -8.060 1.00 59.84 90 GLU A N 1
ATOM 687 C CA . GLU A 1 90 ? 25.847 -6.057 -7.449 1.00 59.84 90 GLU A CA 1
ATOM 688 C C . GLU A 1 90 ? 26.381 -6.805 -6.218 1.00 59.84 90 GLU A C 1
ATOM 690 O O . GLU A 1 90 ? 27.581 -6.770 -5.959 1.00 59.84 90 GLU A O 1
ATOM 695 N N . TYR A 1 91 ? 25.546 -7.572 -5.509 1.00 57.66 91 TYR A N 1
ATOM 696 C CA . TYR A 1 91 ? 25.984 -8.303 -4.311 1.00 57.66 91 TYR A CA 1
ATOM 697 C C . TYR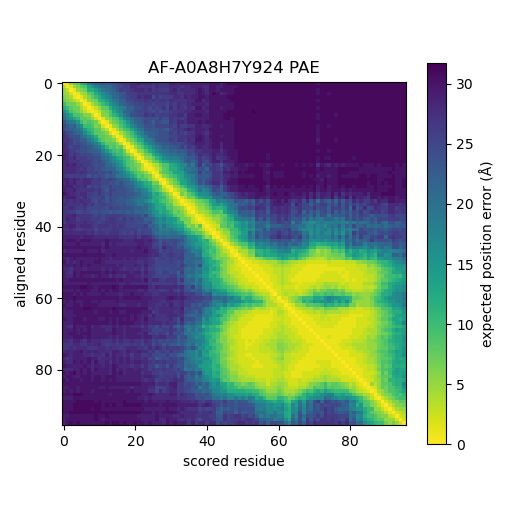 A 1 91 ? 26.874 -9.516 -4.614 1.00 57.66 91 TYR A C 1
ATOM 699 O O . TYR A 1 91 ? 27.686 -9.899 -3.778 1.00 57.66 91 TYR A O 1
ATOM 707 N N . MET A 1 92 ? 26.767 -10.112 -5.807 1.00 59.78 92 MET A N 1
ATOM 708 C CA . MET A 1 92 ? 27.602 -11.262 -6.187 1.00 59.78 92 MET A CA 1
ATOM 709 C C . MET A 1 92 ? 28.961 -10.868 -6.770 1.00 59.78 92 MET A C 1
ATOM 711 O O . MET A 1 92 ? 29.867 -11.693 -6.805 1.00 59.78 92 MET A O 1
ATOM 715 N N . ARG A 1 93 ? 29.130 -9.608 -7.186 1.00 61.78 93 ARG A N 1
ATOM 716 C CA . ARG A 1 93 ? 30.398 -9.103 -7.735 1.00 61.78 93 ARG A CA 1
ATOM 717 C C . ARG A 1 93 ? 31.414 -8.698 -6.667 1.00 61.78 93 ARG A C 1
ATOM 719 O O . ARG A 1 93 ? 32.574 -8.507 -6.994 1.00 61.78 93 ARG A O 1
ATOM 726 N N . LEU A 1 94 ? 30.975 -8.557 -5.417 1.00 61.31 94 LEU A N 1
ATOM 727 C CA . LEU A 1 94 ? 31.827 -8.247 -4.264 1.00 61.31 94 LEU A CA 1
ATOM 728 C C . LEU A 1 94 ? 32.300 -9.508 -3.515 1.00 61.31 94 LEU A C 1
ATOM 730 O O . LEU A 1 94 ? 32.975 -9.389 -2.497 1.00 61.31 94 LEU A O 1
ATOM 734 N N . LEU A 1 95 ? 31.928 -10.702 -3.990 1.00 63.00 95 LEU A N 1
ATOM 735 C CA . LEU A 1 95 ? 32.248 -11.996 -3.370 1.00 63.00 95 LEU A CA 1
ATOM 736 C C . LEU A 1 95 ? 33.069 -12.928 -4.285 1.00 63.00 95 LEU A C 1
ATOM 738 O O . LEU A 1 95 ? 33.169 -14.121 -4.004 1.00 63.00 95 LEU A O 1
ATOM 742 N N . GLN A 1 96 ? 33.645 -12.399 -5.368 1.00 64.06 96 GLN A N 1
ATOM 743 C CA . GLN A 1 96 ? 34.573 -13.084 -6.278 1.00 64.06 96 GLN A CA 1
ATOM 744 C C . GLN A 1 96 ? 35.824 -12.227 -6.450 1.00 64.06 96 GLN A C 1
ATOM 746 O O . GLN A 1 96 ? 36.911 -12.823 -6.604 1.00 64.06 96 GLN A O 1
#

Organism: Psilocybe cubensis (NCBI:txid181762)

pLDDT: mean 70.63, std 19.24, range [36.41, 97.69]

Secondary structure (DSSP, 8-state):
----------------------------SS--PPPP-PPP--GGGS-----EEEEEEEEESSSEEEEEEEEETTT--EEEEEEE---GGGTTTT--

Solvent-accessible surface area (backbone atoms only — not comparable to full-atom values): 7006 Å² total; per-residue (Å²): 131,88,85,85,88,90,85,86,88,86,82,88,84,91,82,87,78,91,84,82,79,84,85,73,85,82,91,80,85,75,90,75,73,75,77,80,83,71,75,79,85,49,83,88,71,57,86,75,92,73,58,69,51,77,49,79,46,80,44,82,64,102,52,49,31,39,41,37,39,39,34,33,69,87,77,69,48,74,50,79,47,77,47,78,56,81,73,80,69,62,70,63,68,79,76,115

Nearest PDB structures (foldseek):
  5wxk-assembly1_B  TM=4.645E-01  e=2.114E-01  Neisseria meningitidis H44/76
  7vww-assembly3_E  TM=5.871E-01  e=1.169E+00  Dioscoreophyllum cumminsii
  1r8y-assembly2_G  TM=5.179E-01  e=1.100E+00  Mus musculus
  2qkd-assembly1_A  TM=6.356E-01  e=3.105E+00  Mus musculus
  7xzj-assembly1_9  TM=4.847E-01  e=2.921E+00  Chlamydomonas reinhardtii

Foldseek 3Di:
DDDDDDDDDDDDDDDDDDDDDDDDDDPDDDDPPDPPPPPPPDPVNDPDPFDWDKDWDWDPPPFTKIWIWIAGPVPRDIDIDMDTDHDPVVVVVVVD